Protein AF-A0A3D8M6P9-F1 (afdb_monomer_lite)

Sequence (78 aa):
MVGLSQGYDNIVVRHEQDDANKFSVWYFKSEQLLAVDAVNNTKAYVLGTKLIKSGQCIDKDKLAKPEVECKPANLLRQ

InterPro domains:
  IPR016156 FAD/NAD-linked reductase, dimerisation domain superfamily [G3DSA:3.30.390.30] (1-77)
  IPR016156 FAD/NAD-linked reductase, dimerisation domain superfamily [SSF55424] (1-72)
  IPR028202 Reductase, C-terminal [PF14759] (1-7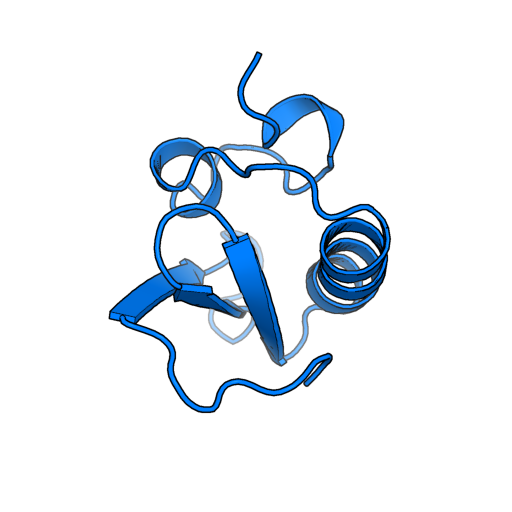1)

pLDDT: mean 92.79, std 5.23, range [61.56, 97.88]

Foldseek 3Di:
DDFDQPPFPDKAKAQAPVDNQWIKIWGHDVQWTGDMDTGVHVPRVVQSNVCNVVRFGFDRVLVNDNVRPPHPVRTGDD

Radius of gyration: 11.17 Å; chains: 1; bounding box: 26×21×29 Å

Secondary structure (DSSP, 8-state):
-EE--TT--EEEEEE-SS-TT-EEEEEEETTEEEEEEEES-HHHHHHHHHHHHHTPPB-HHHHH-TTS-SSHHHHB--

Organism: NCBI:txid1938339

Structure (mmCIF, N/CA/C/O backbone):
data_AF-A0A3D8M6P9-F1
#
_entry.id   AF-A0A3D8M6P9-F1
#
loop_
_atom_site.group_PDB
_atom_site.id
_atom_site.type_symbol
_atom_site.label_atom_id
_atom_site.label_alt_id
_atom_site.label_comp_id
_atom_site.label_asym_id
_atom_site.label_entity_id
_atom_site.label_seq_id
_atom_site.pdbx_PDB_ins_code
_atom_site.Cartn_x
_atom_site.Cartn_y
_atom_site.Cartn_z
_atom_site.occupancy
_atom_site.B_iso_or_equiv
_atom_site.auth_seq_id
_atom_site.auth_comp_id
_atom_site.auth_asym_id
_atom_site.auth_atom_id
_atom_site.pdbx_PDB_model_num
ATOM 1 N N . MET A 1 1 ? 10.201 -2.063 3.640 1.00 91.50 1 MET A N 1
ATOM 2 C CA . MET A 1 1 ? 9.010 -2.090 4.508 1.00 91.50 1 MET A CA 1
ATOM 3 C C . MET A 1 1 ? 8.838 -0.754 5.211 1.00 91.50 1 MET A C 1
ATOM 5 O O . MET A 1 1 ? 9.838 -0.185 5.632 1.00 91.50 1 MET A O 1
ATOM 9 N N . VAL A 1 2 ? 7.602 -0.284 5.377 1.00 96.06 2 VAL A N 1
ATOM 10 C CA . VAL A 1 2 ? 7.216 0.794 6.303 1.00 96.06 2 VAL A CA 1
ATOM 11 C C . VAL A 1 2 ? 5.983 0.368 7.101 1.00 96.06 2 VAL A C 1
ATOM 13 O O . VAL A 1 2 ? 5.099 -0.275 6.544 1.00 96.06 2 VAL A O 1
ATOM 16 N N . GLY A 1 3 ? 5.910 0.742 8.381 1.00 94.88 3 GLY A N 1
ATOM 17 C CA . GLY A 1 3 ? 4.813 0.366 9.280 1.00 94.88 3 GLY A CA 1
ATOM 18 C C . GLY A 1 3 ? 5.029 -0.981 9.974 1.00 94.88 3 GLY A C 1
ATOM 19 O O . GLY A 1 3 ? 6.114 -1.557 9.907 1.00 94.88 3 GLY A O 1
ATOM 20 N N . LEU A 1 4 ? 3.991 -1.458 10.664 1.00 94.62 4 LEU A N 1
ATOM 21 C CA . LEU A 1 4 ? 3.978 -2.743 11.369 1.00 94.62 4 LEU A CA 1
ATOM 22 C C . LEU A 1 4 ? 2.810 -3.567 10.836 1.00 94.62 4 LEU A C 1
ATOM 24 O O . LEU A 1 4 ? 1.660 -3.186 11.018 1.00 94.62 4 LEU A O 1
ATOM 28 N N . SER A 1 5 ? 3.091 -4.682 10.165 1.00 93.06 5 SER A N 1
ATOM 29 C CA . SER A 1 5 ? 2.049 -5.486 9.517 1.00 93.06 5 SER A CA 1
ATOM 30 C C . SER A 1 5 ? 1.204 -6.287 10.511 1.00 93.06 5 SER A C 1
ATOM 32 O O . SER A 1 5 ? 0.113 -6.719 10.166 1.00 93.06 5 SER A O 1
ATOM 34 N N . GLN A 1 6 ? 1.661 -6.494 11.747 1.00 96.00 6 GLN A N 1
ATOM 35 C CA . GLN A 1 6 ? 0.998 -7.406 12.676 1.00 96.00 6 GLN A CA 1
ATOM 36 C C . GLN A 1 6 ? -0.469 -7.038 12.957 1.00 96.00 6 GLN A C 1
ATOM 38 O O . GLN A 1 6 ? -0.798 -5.902 13.289 1.00 96.00 6 GLN A O 1
ATOM 43 N N . GLY A 1 7 ? -1.345 -8.044 12.867 1.00 94.94 7 GLY A N 1
ATOM 44 C CA . GLY A 1 7 ? -2.782 -7.880 13.086 1.00 94.94 7 GLY A CA 1
ATOM 45 C C . GLY A 1 7 ? -3.561 -7.392 11.863 1.00 94.94 7 GLY A C 1
ATOM 46 O O . GLY A 1 7 ? -4.698 -6.952 12.037 1.00 94.94 7 GLY A O 1
ATOM 47 N N . TYR A 1 8 ? -2.970 -7.459 10.663 1.00 97.12 8 TYR A N 1
ATOM 48 C CA . TYR A 1 8 ? -3.693 -7.281 9.404 1.00 97.12 8 TYR A CA 1
ATOM 49 C C . TYR A 1 8 ? -4.769 -8.366 9.222 1.00 97.12 8 TYR A C 1
ATOM 51 O O . TYR A 1 8 ? -4.599 -9.504 9.660 1.00 97.12 8 TYR A O 1
ATOM 59 N N . ASP A 1 9 ? -5.859 -8.013 8.548 1.00 97.00 9 ASP A N 1
ATOM 60 C CA . ASP A 1 9 ? -6.924 -8.927 8.113 1.00 97.00 9 ASP A CA 1
ATOM 61 C C . ASP A 1 9 ? -7.073 -8.973 6.585 1.00 97.00 9 ASP A C 1
ATOM 63 O O . ASP A 1 9 ? -7.730 -9.862 6.045 1.00 97.00 9 ASP A O 1
ATOM 67 N N . ASN A 1 10 ? -6.443 -8.033 5.877 1.00 96.69 10 ASN A N 1
ATOM 68 C CA . ASN A 1 10 ? -6.570 -7.888 4.439 1.00 96.69 10 ASN A CA 1
ATOM 69 C C . ASN A 1 10 ? -5.226 -7.469 3.826 1.00 96.69 10 ASN A C 1
ATOM 71 O O . ASN A 1 10 ? -4.493 -6.656 4.394 1.00 96.69 10 ASN A O 1
ATOM 75 N N . ILE A 1 11 ? -4.897 -8.043 2.669 1.00 97.00 11 ILE A N 1
ATOM 76 C CA . ILE A 1 11 ? -3.677 -7.752 1.918 1.00 97.00 11 ILE A CA 1
ATOM 77 C C . ILE A 1 11 ? -4.056 -7.357 0.495 1.00 97.00 11 ILE A C 1
ATOM 79 O O . ILE A 1 11 ? -4.836 -8.046 -0.159 1.00 97.00 11 ILE A O 1
ATOM 83 N N . VAL A 1 12 ? -3.417 -6.303 -0.012 1.00 96.88 12 VAL A N 1
ATOM 84 C CA . VAL A 1 12 ? -3.446 -5.947 -1.433 1.00 96.88 12 VAL A CA 1
ATOM 85 C C . VAL A 1 12 ? -2.041 -6.066 -2.007 1.00 96.88 12 VAL A C 1
ATOM 87 O O . VAL A 1 12 ? -1.112 -5.410 -1.536 1.00 96.88 12 VAL A O 1
ATOM 90 N N . VAL A 1 13 ? -1.886 -6.889 -3.043 1.00 96.12 13 VAL A N 1
ATOM 91 C CA . VAL A 1 13 ? -0.642 -6.994 -3.812 1.00 96.12 13 VAL A CA 1
ATOM 92 C C . VAL A 1 13 ? -0.809 -6.221 -5.112 1.00 96.12 13 VAL A C 1
ATOM 94 O O . VAL A 1 13 ? -1.781 -6.419 -5.838 1.00 96.12 13 VAL A O 1
ATOM 97 N N . ARG A 1 14 ? 0.144 -5.339 -5.406 1.00 95.12 14 ARG A N 1
ATOM 98 C CA . ARG A 1 14 ? 0.183 -4.533 -6.627 1.00 95.12 14 ARG A CA 1
ATOM 99 C C . ARG A 1 14 ? 1.500 -4.783 -7.353 1.00 95.12 14 ARG A C 1
ATOM 101 O O . ARG A 1 14 ? 2.552 -4.372 -6.864 1.00 95.12 14 ARG A O 1
ATOM 108 N N . HIS A 1 15 ? 1.425 -5.410 -8.521 1.00 94.88 15 HIS A N 1
ATOM 109 C CA . HIS A 1 15 ? 2.538 -5.520 -9.468 1.00 94.88 15 HIS A CA 1
ATOM 110 C C . HIS A 1 15 ? 2.524 -4.308 -10.394 1.00 94.88 15 HIS A C 1
ATOM 112 O O . HIS A 1 15 ? 1.456 -3.941 -10.873 1.00 94.88 15 HIS A O 1
ATOM 118 N N . GLU A 1 16 ? 3.667 -3.668 -10.629 1.00 92.06 16 GLU A N 1
ATOM 119 C CA . GLU A 1 16 ? 3.731 -2.549 -11.571 1.00 92.06 16 GLU A CA 1
ATOM 120 C C . GLU A 1 16 ? 3.905 -3.058 -13.010 1.00 92.06 16 GLU A C 1
ATOM 122 O O . GLU A 1 16 ? 4.516 -4.096 -13.249 1.00 92.06 16 GLU A O 1
ATOM 127 N N . GLN A 1 17 ? 3.359 -2.324 -13.982 1.00 89.06 17 GLN A N 1
ATOM 128 C CA . GLN A 1 17 ? 3.438 -2.694 -15.403 1.00 89.06 17 GLN A CA 1
ATOM 129 C C . GLN A 1 17 ? 4.833 -2.494 -16.012 1.00 89.06 17 GLN A C 1
ATOM 131 O O . GLN A 1 17 ? 5.133 -3.097 -17.038 1.00 89.06 17 GLN A O 1
ATOM 136 N N . ASP A 1 18 ? 5.665 -1.635 -15.420 1.00 88.19 18 ASP A N 1
ATOM 137 C CA . ASP A 1 18 ? 6.957 -1.243 -15.990 1.00 88.19 18 ASP A CA 1
ATOM 138 C C . ASP A 1 18 ? 8.090 -2.235 -15.699 1.00 88.19 18 ASP A C 1
ATOM 140 O O . ASP A 1 18 ? 9.067 -2.271 -16.444 1.00 88.19 18 ASP A O 1
ATOM 144 N N . ASP A 1 19 ? 7.969 -3.046 -14.646 1.00 89.88 19 ASP A N 1
ATOM 145 C CA . ASP A 1 19 ? 8.990 -4.018 -14.252 1.00 89.88 19 ASP A CA 1
ATOM 146 C C . ASP A 1 19 ? 8.355 -5.192 -13.487 1.00 89.88 19 ASP A C 1
ATOM 148 O O . ASP A 1 19 ? 7.735 -5.014 -12.439 1.00 89.88 19 ASP A O 1
ATOM 152 N N . ALA A 1 20 ? 8.555 -6.415 -13.988 1.00 87.44 20 ALA A N 1
ATOM 153 C CA . ALA A 1 20 ? 8.028 -7.639 -13.382 1.00 87.44 20 ALA A CA 1
ATOM 154 C C . ALA A 1 20 ? 8.560 -7.898 -11.956 1.00 87.44 20 ALA A C 1
ATOM 156 O O . ALA A 1 20 ? 7.885 -8.544 -11.154 1.00 87.44 20 ALA A O 1
ATOM 157 N N . ASN A 1 21 ? 9.741 -7.370 -11.616 1.00 92.88 21 ASN A N 1
ATOM 158 C CA . ASN A 1 21 ? 10.350 -7.476 -10.287 1.00 92.88 21 ASN A CA 1
ATOM 159 C C . ASN A 1 21 ? 9.965 -6.319 -9.355 1.00 92.88 21 ASN A C 1
ATOM 161 O O . ASN A 1 21 ? 10.476 -6.229 -8.233 1.00 92.88 21 ASN A O 1
ATOM 165 N N . LYS A 1 22 ? 9.093 -5.414 -9.808 1.00 95.50 22 LYS A N 1
ATOM 166 C CA . LYS A 1 22 ? 8.656 -4.240 -9.064 1.00 95.50 22 LYS A CA 1
ATOM 167 C C . LYS A 1 22 ? 7.218 -4.414 -8.611 1.00 95.50 22 LYS A C 1
ATOM 169 O O . LYS A 1 22 ? 6.271 -4.414 -9.395 1.00 95.50 22 LYS A O 1
ATOM 174 N N . PHE A 1 23 ? 7.045 -4.531 -7.303 1.00 95.81 23 PHE A N 1
ATOM 175 C CA . PHE A 1 23 ? 5.733 -4.729 -6.708 1.00 95.81 23 PHE A CA 1
ATOM 176 C C . PHE A 1 23 ? 5.666 -4.152 -5.300 1.00 95.81 23 PHE A C 1
ATOM 178 O O . PHE A 1 23 ? 6.663 -3.732 -4.704 1.00 95.81 23 PHE A O 1
ATOM 185 N N . SER A 1 24 ? 4.452 -4.098 -4.770 1.00 96.62 24 SER A N 1
ATOM 186 C CA . SER A 1 24 ? 4.204 -3.693 -3.396 1.00 96.62 24 SER A CA 1
ATOM 187 C C . SER A 1 24 ? 3.108 -4.531 -2.755 1.00 96.62 24 SER A C 1
ATOM 189 O O . SER A 1 24 ? 2.168 -4.954 -3.426 1.00 96.62 24 SER A O 1
ATOM 191 N N . VAL A 1 25 ? 3.244 -4.770 -1.455 1.00 97.50 25 VAL A N 1
ATOM 192 C CA . VAL A 1 25 ? 2.290 -5.505 -0.623 1.00 97.50 25 VAL A CA 1
ATOM 193 C C . VAL A 1 25 ? 1.800 -4.559 0.460 1.00 97.50 25 VAL A C 1
ATOM 195 O O . VAL A 1 25 ? 2.602 -3.972 1.184 1.00 97.50 25 VAL A O 1
ATOM 198 N N . TRP A 1 26 ? 0.490 -4.387 0.552 1.00 97.50 26 TRP A N 1
ATOM 199 C CA . TRP A 1 26 ? -0.157 -3.426 1.434 1.00 97.50 26 TRP A CA 1
ATOM 200 C C . TRP A 1 26 ? -1.009 -4.177 2.447 1.00 97.50 26 TRP A C 1
ATOM 202 O O . TRP A 1 26 ? -1.890 -4.944 2.062 1.00 97.50 26 TRP A O 1
ATOM 212 N N . TYR A 1 27 ? -0.740 -3.956 3.730 1.00 97.81 27 TYR A N 1
ATOM 213 C CA . TYR A 1 27 ? -1.364 -4.676 4.836 1.00 97.81 27 TYR A CA 1
ATOM 214 C C . TYR A 1 27 ? -2.397 -3.787 5.515 1.00 97.81 27 TYR A C 1
ATOM 216 O O . TYR A 1 27 ? -2.062 -2.702 5.997 1.00 97.81 27 TYR A O 1
ATOM 224 N N . PHE A 1 28 ? -3.635 -4.255 5.584 1.00 97.12 28 PHE A N 1
ATOM 225 C CA . PHE A 1 28 ? -4.763 -3.519 6.135 1.00 97.12 28 PHE A CA 1
ATOM 226 C C . PHE A 1 28 ? -5.377 -4.244 7.325 1.00 97.12 28 PHE A C 1
ATOM 228 O O . PHE A 1 28 ?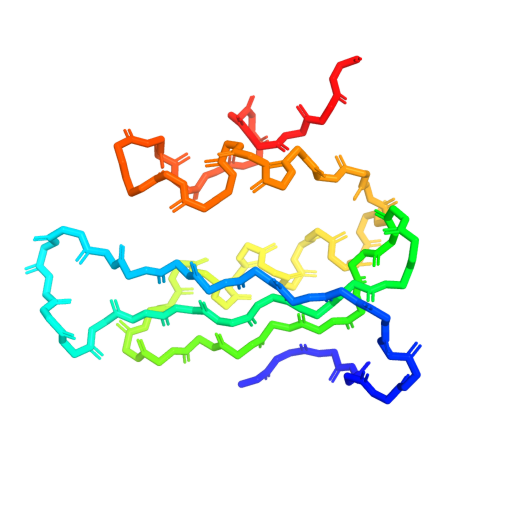 -5.360 -5.471 7.396 1.00 97.12 28 PHE A O 1
ATOM 235 N N . LYS A 1 29 ? -5.964 -3.462 8.227 1.00 95.81 29 LYS A N 1
ATOM 236 C CA . LYS A 1 29 ? -6.906 -3.932 9.239 1.00 95.81 29 LYS A CA 1
ATOM 237 C C . LYS A 1 29 ? -8.192 -3.137 9.086 1.00 95.81 29 LYS A C 1
ATOM 239 O O . LYS A 1 29 ? -8.188 -1.920 9.287 1.00 95.81 29 LYS A O 1
ATOM 244 N N . SER A 1 30 ? -9.268 -3.794 8.673 1.00 93.31 30 SER A N 1
ATOM 245 C CA . SER A 1 30 ? -10.471 -3.128 8.171 1.00 93.31 30 SER A CA 1
ATOM 246 C C . SER A 1 30 ? -10.106 -2.105 7.077 1.00 93.31 30 SER A C 1
ATOM 248 O O . SER A 1 30 ? -9.557 -2.483 6.043 1.00 93.31 30 SER A O 1
ATOM 250 N N . GLU A 1 31 ? -10.359 -0.810 7.280 1.00 92.69 31 GLU A N 1
ATOM 251 C CA . GLU A 1 31 ? -10.050 0.264 6.319 1.00 92.69 31 GLU A CA 1
ATOM 252 C C . GLU A 1 31 ? -8.683 0.927 6.555 1.00 92.69 31 GLU A C 1
ATOM 254 O O . GLU A 1 31 ? -8.222 1.732 5.744 1.00 92.69 31 GLU A O 1
ATOM 259 N N . GLN A 1 32 ? -8.015 0.592 7.660 1.00 93.94 32 GLN A N 1
ATOM 260 C CA . GLN A 1 32 ? -6.765 1.222 8.058 1.00 93.94 32 GLN A CA 1
ATOM 261 C C . GLN A 1 32 ? -5.570 0.529 7.404 1.00 93.94 32 GLN A C 1
ATOM 263 O O . GLN A 1 32 ? -5.405 -0.685 7.520 1.00 93.94 32 GLN A O 1
ATOM 268 N N . LEU A 1 33 ? -4.691 1.315 6.778 1.00 96.56 33 LEU A N 1
ATOM 269 C CA . LEU A 1 33 ? -3.390 0.843 6.312 1.00 96.56 33 LEU A CA 1
ATOM 270 C C . LEU A 1 33 ? -2.410 0.718 7.491 1.00 96.56 33 LEU A C 1
ATOM 272 O O . LEU A 1 33 ? -2.135 1.704 8.174 1.00 96.56 33 LEU A O 1
ATOM 276 N N . LEU A 1 34 ? -1.859 -0.479 7.700 1.00 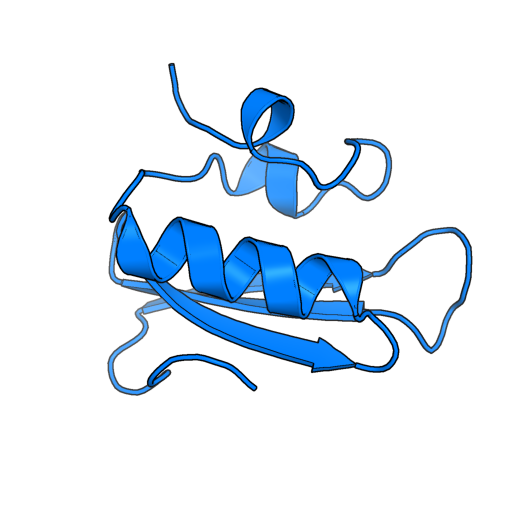97.12 34 LEU A N 1
ATOM 277 C CA . LEU A 1 34 ? -0.903 -0.777 8.771 1.00 97.12 34 LEU A CA 1
ATOM 278 C C . LEU A 1 34 ? 0.554 -0.736 8.302 1.00 97.12 34 LEU A C 1
ATOM 280 O O . LEU A 1 34 ? 1.420 -0.186 8.987 1.00 97.12 34 LEU A O 1
ATOM 284 N N . ALA A 1 35 ? 0.830 -1.338 7.145 1.00 97.88 35 ALA A N 1
ATOM 285 C CA . ALA A 1 35 ? 2.182 -1.462 6.617 1.00 97.88 35 ALA A CA 1
ATOM 286 C C . ALA A 1 35 ? 2.206 -1.578 5.093 1.00 97.88 35 ALA A C 1
ATOM 288 O O . ALA A 1 35 ? 1.212 -1.950 4.467 1.00 97.88 35 ALA A O 1
ATOM 289 N N . VAL A 1 36 ? 3.373 -1.296 4.512 1.00 97.75 36 VAL A N 1
ATOM 290 C CA . VAL A 1 36 ? 3.658 -1.492 3.088 1.00 97.75 36 VAL A CA 1
ATOM 291 C C . VAL A 1 36 ? 5.049 -2.085 2.907 1.00 97.75 36 VAL A C 1
ATOM 293 O O . VAL A 1 36 ? 6.052 -1.495 3.325 1.00 97.75 36 VAL A O 1
ATOM 296 N N . ASP A 1 37 ? 5.124 -3.214 2.214 1.00 97.69 37 ASP A N 1
ATOM 297 C CA . ASP A 1 37 ? 6.361 -3.702 1.617 1.00 97.69 37 ASP A CA 1
ATOM 298 C C . ASP A 1 37 ? 6.460 -3.206 0.187 1.00 97.69 37 ASP A C 1
ATOM 300 O O . ASP A 1 37 ? 5.554 -3.386 -0.617 1.00 97.69 37 ASP A O 1
ATOM 304 N N . ALA A 1 38 ? 7.573 -2.559 -0.129 1.00 96.81 38 ALA A N 1
ATOM 305 C CA . ALA A 1 38 ? 7.843 -2.028 -1.450 1.00 96.81 38 ALA A CA 1
ATOM 306 C C . ALA A 1 38 ? 9.127 -2.671 -1.965 1.00 96.81 38 ALA A C 1
ATOM 308 O O . ALA A 1 38 ? 10.199 -2.452 -1.397 1.00 96.81 38 ALA A O 1
ATOM 309 N N . VAL A 1 39 ? 9.005 -3.471 -3.020 1.00 96.75 39 VAL A N 1
ATOM 310 C CA . VAL A 1 39 ? 10.107 -4.212 -3.633 1.00 96.75 39 VAL A CA 1
ATOM 311 C C . VAL A 1 39 ? 10.441 -3.536 -4.952 1.00 96.75 39 VAL A C 1
ATOM 313 O O . VAL A 1 39 ? 9.580 -3.400 -5.819 1.00 96.75 39 VAL A O 1
ATOM 316 N N . ASN A 1 40 ? 11.670 -3.020 -5.058 1.00 95.44 40 ASN A N 1
ATOM 317 C CA . ASN A 1 40 ? 12.138 -2.204 -6.187 1.00 95.44 40 ASN A CA 1
ATOM 318 C C . ASN A 1 40 ? 11.237 -0.989 -6.507 1.00 95.44 40 ASN A C 1
ATOM 320 O O . ASN A 1 40 ? 11.260 -0.450 -7.610 1.00 95.44 40 ASN A O 1
ATOM 324 N N . ASN A 1 41 ? 10.435 -0.527 -5.537 1.00 94.88 41 ASN A N 1
ATOM 325 C CA . ASN A 1 41 ? 9.411 0.498 -5.744 1.00 94.88 41 ASN A CA 1
ATOM 326 C C . ASN A 1 41 ? 9.504 1.638 -4.715 1.00 94.88 41 ASN A C 1
ATOM 328 O O . ASN A 1 41 ? 8.719 1.729 -3.770 1.00 94.88 41 ASN A O 1
ATOM 332 N N . THR A 1 42 ? 10.445 2.565 -4.910 1.00 93.50 42 THR A N 1
ATOM 333 C CA . THR A 1 42 ? 10.629 3.725 -4.014 1.00 93.50 42 THR A CA 1
ATOM 334 C C . THR A 1 42 ? 9.365 4.584 -3.887 1.00 93.50 42 THR A C 1
ATOM 336 O O . THR A 1 42 ? 9.086 5.121 -2.814 1.00 93.50 42 THR A O 1
ATOM 339 N N . LYS A 1 43 ? 8.559 4.684 -4.954 1.00 92.25 43 LYS A N 1
ATOM 340 C CA . LYS A 1 43 ? 7.300 5.447 -4.944 1.00 92.25 43 LYS A CA 1
ATOM 341 C C . LYS A 1 43 ? 6.300 4.851 -3.952 1.00 92.25 43 LYS A C 1
ATOM 343 O O . LYS A 1 43 ? 5.769 5.592 -3.126 1.00 92.25 43 LYS A O 1
ATOM 348 N N . ALA A 1 44 ? 6.103 3.531 -3.975 1.00 94.69 44 ALA A N 1
ATOM 349 C CA . ALA A 1 44 ? 5.220 2.841 -3.033 1.00 94.69 44 ALA A CA 1
ATOM 350 C C . ALA A 1 44 ? 5.689 2.996 -1.577 1.00 94.69 44 ALA A C 1
ATOM 352 O O . ALA A 1 44 ? 4.864 3.219 -0.695 1.00 94.69 44 ALA A O 1
ATOM 353 N N . TYR A 1 45 ? 7.002 2.971 -1.320 1.00 96.19 45 TYR A N 1
ATOM 354 C CA . TYR A 1 45 ? 7.550 3.200 0.023 1.00 96.19 45 TYR A CA 1
ATOM 355 C C . TYR A 1 45 ? 7.225 4.602 0.567 1.00 96.19 45 TYR A C 1
ATOM 357 O O . TYR A 1 45 ? 6.711 4.751 1.681 1.00 96.19 45 TYR A O 1
ATOM 365 N N . VAL A 1 46 ? 7.498 5.646 -0.226 1.00 95.75 46 VAL A N 1
ATOM 366 C CA . VAL A 1 46 ? 7.234 7.043 0.165 1.00 95.75 46 VAL A CA 1
ATOM 367 C C . VAL A 1 46 ? 5.735 7.276 0.344 1.00 95.75 46 VAL A C 1
ATOM 369 O O . VAL A 1 46 ? 5.307 7.905 1.315 1.00 95.75 46 VAL A O 1
ATOM 372 N N . LEU A 1 47 ? 4.930 6.732 -0.566 1.00 94.62 47 LEU A N 1
ATOM 373 C CA . LEU A 1 47 ? 3.482 6.841 -0.509 1.00 94.62 47 LEU A CA 1
ATOM 374 C C . LEU A 1 47 ? 2.898 6.128 0.713 1.00 94.62 47 LEU A C 1
ATOM 376 O O . LEU A 1 47 ? 2.129 6.738 1.452 1.00 94.62 47 LEU A O 1
ATOM 380 N N . GLY A 1 48 ? 3.299 4.879 0.956 1.00 95.44 48 GLY A N 1
ATOM 381 C CA . GLY A 1 48 ? 2.894 4.110 2.130 1.00 95.44 48 GLY A CA 1
ATOM 382 C C . GLY A 1 48 ? 3.238 4.844 3.422 1.00 95.44 48 GLY A C 1
ATOM 383 O O . GLY A 1 48 ? 2.385 4.994 4.290 1.00 95.44 48 GLY A O 1
ATOM 384 N N . THR A 1 49 ? 4.439 5.428 3.506 1.00 95.31 49 THR A N 1
ATOM 385 C CA . THR A 1 49 ? 4.852 6.250 4.655 1.00 95.31 49 THR A CA 1
ATOM 386 C C . THR A 1 49 ? 3.902 7.425 4.887 1.00 95.31 49 THR A C 1
ATOM 388 O O . THR A 1 49 ? 3.532 7.710 6.025 1.00 95.31 49 THR A O 1
ATOM 391 N N . LYS A 1 50 ? 3.499 8.123 3.819 1.00 94.38 50 LYS A N 1
ATOM 392 C CA . LYS A 1 50 ? 2.575 9.258 3.914 1.00 94.38 50 LYS A CA 1
ATOM 393 C C . LYS A 1 50 ? 1.172 8.815 4.332 1.00 94.38 50 LYS A C 1
ATOM 395 O O . LYS A 1 50 ? 0.594 9.451 5.206 1.00 94.38 50 LYS A O 1
ATOM 400 N N . LEU A 1 51 ? 0.648 7.749 3.727 1.00 93.94 51 LEU A N 1
ATOM 401 C CA . LEU A 1 51 ? -0.716 7.265 3.965 1.00 93.94 51 LEU A CA 1
ATOM 402 C C . LEU A 1 51 ? -0.884 6.654 5.360 1.00 93.94 51 LEU A C 1
ATOM 404 O O . LEU A 1 51 ? -1.877 6.927 6.026 1.00 93.94 51 LEU A O 1
ATOM 408 N N . ILE A 1 52 ? 0.117 5.912 5.848 1.00 95.00 52 ILE A N 1
ATOM 409 C CA . ILE A 1 52 ? 0.130 5.400 7.228 1.00 95.00 52 ILE A CA 1
ATOM 410 C C . ILE A 1 52 ? 0.107 6.567 8.223 1.00 95.00 52 ILE A C 1
ATOM 412 O O . ILE A 1 52 ? -0.656 6.544 9.184 1.00 95.00 52 ILE A O 1
ATOM 416 N N . LYS A 1 53 ? 0.904 7.618 7.982 1.00 94.12 53 LYS A N 1
ATOM 417 C CA . LYS A 1 53 ? 0.942 8.803 8.856 1.00 94.12 53 LYS A CA 1
ATOM 418 C C . LYS A 1 53 ? -0.343 9.626 8.815 1.00 94.12 53 LYS A C 1
ATOM 420 O O . LYS A 1 53 ? -0.703 10.208 9.831 1.00 94.12 53 LYS A O 1
ATOM 425 N N . SER A 1 54 ? -0.999 9.722 7.658 1.00 92.94 54 SER A N 1
ATOM 426 C CA . SER A 1 54 ? -2.241 10.488 7.523 1.00 92.94 54 SER A CA 1
ATOM 427 C C . SER A 1 54 ? -3.477 9.724 8.001 1.00 92.94 54 SER A C 1
ATOM 429 O O . SER A 1 54 ? -4.511 10.352 8.206 1.00 92.94 54 SER A O 1
ATOM 431 N N . GLY A 1 55 ? -3.392 8.398 8.167 1.00 90.38 55 GLY A N 1
ATOM 432 C CA . GLY A 1 55 ? -4.516 7.556 8.590 1.00 90.38 55 GLY A CA 1
ATOM 433 C C . GLY A 1 55 ? -5.680 7.542 7.594 1.00 90.38 55 GLY A C 1
ATOM 434 O O . GLY A 1 55 ? -6.807 7.226 7.966 1.00 90.38 55 GLY A O 1
ATOM 435 N N . GLN A 1 56 ? -5.436 7.930 6.341 1.00 89.69 56 GLN A N 1
ATOM 436 C CA . GLN A 1 56 ? -6.485 8.029 5.332 1.00 89.69 56 GLN A CA 1
ATOM 437 C C . GLN A 1 56 ? -6.913 6.648 4.823 1.00 89.69 56 GLN A C 1
ATOM 439 O O . GLN A 1 56 ? -6.090 5.747 4.657 1.00 89.69 56 GLN A O 1
ATOM 444 N N . CYS A 1 57 ? -8.205 6.512 4.519 1.00 90.44 57 CYS A N 1
ATOM 445 C CA . CYS A 1 57 ? -8.766 5.290 3.950 1.00 90.44 57 CYS A CA 1
ATOM 446 C C . CYS A 1 57 ? -8.447 5.189 2.452 1.00 90.44 57 CYS A C 1
ATOM 448 O O . CYS A 1 57 ? -8.670 6.130 1.682 1.00 90.44 57 CYS A O 1
ATOM 450 N N . ILE A 1 58 ? -7.937 4.028 2.046 1.00 94.12 58 ILE A N 1
ATOM 451 C CA . ILE A 1 58 ? -7.517 3.743 0.673 1.00 94.12 58 ILE A CA 1
ATOM 452 C C . ILE A 1 58 ? -8.567 2.865 -0.001 1.00 94.12 58 ILE A C 1
ATOM 454 O O . ILE A 1 58 ? -9.029 1.878 0.565 1.00 94.12 58 ILE A O 1
ATOM 458 N N . ASP A 1 59 ? -8.905 3.203 -1.238 1.00 94.06 59 ASP A N 1
ATOM 459 C CA . ASP A 1 59 ? -9.678 2.356 -2.132 1.00 94.06 59 ASP A CA 1
ATOM 460 C C . ASP A 1 59 ? -8.802 1.183 -2.605 1.00 94.06 59 ASP A C 1
ATOM 462 O O . ASP A 1 59 ? -7.917 1.326 -3.458 1.00 94.06 59 ASP A O 1
ATOM 466 N N . LYS A 1 60 ? -9.028 0.015 -1.996 1.00 93.81 6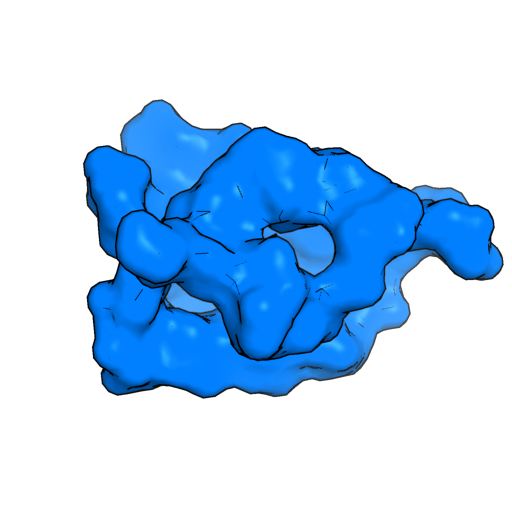0 LYS A N 1
ATOM 467 C CA . LYS A 1 60 ? -8.254 -1.211 -2.232 1.00 93.81 60 LYS A CA 1
ATOM 468 C C . LYS A 1 60 ? -8.380 -1.713 -3.673 1.00 93.81 60 LYS A C 1
ATOM 470 O O . LYS A 1 60 ? -7.401 -2.222 -4.219 1.00 93.81 60 LYS A O 1
ATOM 475 N N . ASP A 1 61 ? -9.535 -1.509 -4.309 1.00 92.56 61 ASP A N 1
ATOM 476 C CA . ASP A 1 61 ? -9.781 -1.943 -5.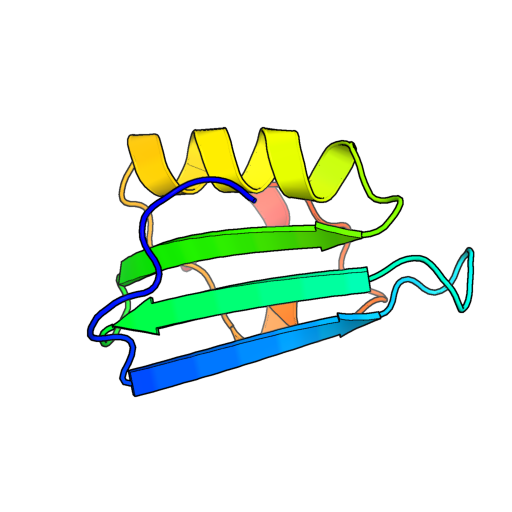687 1.00 92.56 61 ASP A C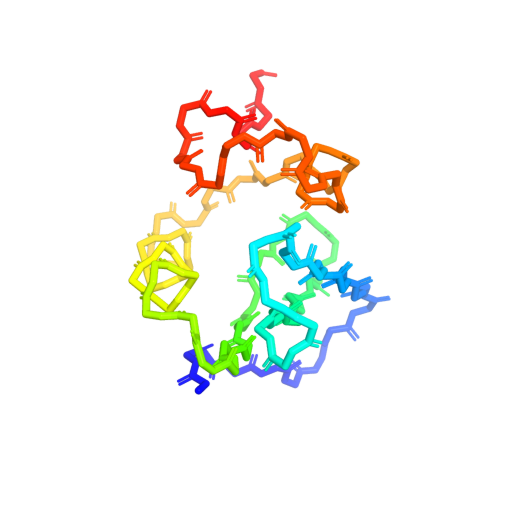A 1
ATOM 477 C C . ASP A 1 61 ? -8.991 -1.094 -6.681 1.00 92.56 61 ASP A C 1
ATOM 479 O O . ASP A 1 61 ? -8.457 -1.607 -7.667 1.00 92.56 61 ASP A O 1
ATOM 483 N N . LYS A 1 62 ? -8.871 0.213 -6.419 1.00 93.06 62 LYS A N 1
ATOM 484 C CA . LYS A 1 62 ? -7.995 1.095 -7.206 1.00 93.06 62 LYS A CA 1
ATOM 485 C C . LYS A 1 62 ? -6.524 0.787 -6.966 1.00 93.06 62 LYS A C 1
ATOM 487 O O . LYS A 1 62 ? -5.743 0.793 -7.912 1.00 93.06 62 LYS A O 1
ATOM 492 N N . LEU A 1 63 ? -6.145 0.490 -5.724 1.00 93.69 63 LEU A N 1
ATOM 493 C CA . LEU A 1 63 ? -4.765 0.174 -5.364 1.00 93.69 63 LEU A CA 1
ATOM 494 C C . LEU A 1 63 ? -4.242 -1.074 -6.092 1.00 93.69 63 LEU A C 1
ATOM 496 O O . LEU A 1 63 ? -3.122 -1.050 -6.609 1.00 93.69 63 LEU A O 1
ATOM 500 N N . ALA A 1 64 ? -5.058 -2.127 -6.175 1.00 93.12 64 ALA A N 1
ATOM 501 C CA . ALA A 1 64 ? -4.702 -3.378 -6.845 1.00 93.12 64 ALA A CA 1
ATOM 502 C C . ALA A 1 64 ? -4.474 -3.218 -8.361 1.00 93.12 64 ALA A C 1
ATOM 504 O O . ALA A 1 64 ? -3.778 -4.032 -8.966 1.00 93.12 64 ALA A O 1
ATOM 505 N N . LYS A 1 65 ? -5.039 -2.176 -8.986 1.00 92.12 65 LYS A N 1
ATOM 506 C CA . LYS A 1 65 ? -5.003 -1.977 -10.441 1.00 92.12 65 LYS A CA 1
ATOM 507 C C . LYS A 1 65 ? -3.744 -1.232 -10.880 1.00 92.12 65 LYS A C 1
ATOM 509 O O . LYS A 1 65 ? -3.671 -0.022 -10.652 1.00 92.12 65 LYS A O 1
ATOM 514 N N . PRO A 1 66 ? -2.786 -1.873 -11.573 1.00 87.69 66 PRO A N 1
ATOM 515 C CA . PRO A 1 66 ? -1.560 -1.209 -12.018 1.00 87.69 66 PRO A CA 1
ATOM 516 C C . PRO A 1 66 ? -1.803 0.024 -12.894 1.00 87.69 66 PRO A C 1
ATOM 518 O O . PRO A 1 66 ? -1.052 0.991 -12.815 1.00 87.69 66 PRO A O 1
ATOM 521 N N . GLU A 1 67 ? -2.885 0.004 -13.669 1.00 88.00 67 GLU A N 1
ATOM 522 C CA . GLU A 1 67 ? -3.333 1.089 -14.550 1.00 88.00 67 GLU A CA 1
ATOM 523 C C . GLU A 1 67 ? -3.636 2.389 -13.791 1.00 88.00 67 GLU A C 1
ATOM 525 O O . GLU A 1 67 ? -3.520 3.485 -14.340 1.00 88.00 67 GLU A O 1
ATOM 530 N N . VAL A 1 68 ? -4.018 2.283 -12.514 1.00 87.88 68 VAL A N 1
ATOM 531 C CA . VAL A 1 68 ? -4.218 3.444 -11.652 1.00 87.88 68 VAL A CA 1
ATOM 532 C C . VAL A 1 68 ? -2.858 3.925 -11.176 1.00 87.88 68 VAL A C 1
ATOM 534 O O . VAL A 1 68 ? -2.125 3.205 -10.495 1.00 87.88 68 VAL A O 1
ATOM 537 N N . GLU A 1 69 ? -2.530 5.173 -11.502 1.00 85.75 69 GLU A N 1
ATOM 538 C CA . GLU A 1 69 ? -1.295 5.788 -11.032 1.00 85.75 69 GLU A CA 1
ATOM 539 C C . GLU A 1 69 ? -1.267 5.817 -9.494 1.00 85.75 69 GLU A C 1
ATOM 541 O O . GLU A 1 69 ? -2.162 6.369 -8.845 1.00 85.75 69 GLU A O 1
ATOM 546 N N . CYS A 1 70 ? -0.211 5.232 -8.923 1.00 84.81 70 CYS A N 1
ATOM 547 C CA . CYS A 1 70 ? -0.030 5.043 -7.488 1.00 84.81 70 CYS A CA 1
ATOM 548 C C . CYS A 1 70 ? 0.346 6.370 -6.794 1.00 84.81 70 CYS A C 1
ATOM 550 O O . CYS A 1 70 ? 1.506 6.618 -6.456 1.00 84.81 70 CYS A O 1
ATOM 552 N N . LYS A 1 71 ? -0.640 7.261 -6.625 1.00 88.25 71 LYS A N 1
ATOM 553 C CA . LYS A 1 71 ? -0.528 8.555 -5.928 1.00 88.25 71 LYS A CA 1
ATOM 554 C C . LYS A 1 71 ? -1.768 8.824 -5.064 1.00 88.25 71 LYS A C 1
ATOM 556 O O . LYS A 1 71 ? -2.846 8.341 -5.407 1.00 88.25 71 LYS A O 1
ATOM 561 N N . PRO A 1 72 ? -1.675 9.637 -3.989 1.00 82.56 72 PRO A N 1
ATOM 562 C CA . PRO A 1 72 ? -2.773 9.805 -3.032 1.00 82.56 72 PRO A CA 1
ATOM 563 C C . PRO A 1 72 ? -4.091 10.220 -3.693 1.00 82.56 72 PRO A C 1
ATOM 565 O O . PRO A 1 72 ? -5.117 9.600 -3.456 1.00 82.56 72 PRO A O 1
ATOM 568 N N . ALA A 1 73 ? -4.055 11.205 -4.595 1.00 84.81 73 ALA A N 1
ATOM 569 C CA . ALA A 1 73 ? -5.252 11.741 -5.249 1.00 84.81 73 ALA A CA 1
ATOM 570 C C . ALA A 1 73 ? -6.100 10.685 -5.987 1.00 84.81 73 ALA A C 1
ATOM 572 O O . ALA A 1 73 ? -7.301 10.875 -6.139 1.00 84.81 73 ALA A O 1
ATOM 573 N N . ASN A 1 74 ? -5.490 9.577 -6.416 1.00 88.44 74 ASN A N 1
ATOM 574 C CA . ASN A 1 74 ? -6.168 8.526 -7.172 1.00 88.44 74 ASN A CA 1
ATOM 575 C C . ASN A 1 74 ? -6.601 7.338 -6.304 1.00 88.44 74 ASN A C 1
ATOM 577 O O . ASN A 1 74 ? -7.404 6.524 -6.751 1.00 88.44 74 ASN A O 1
ATOM 581 N N . LEU A 1 75 ? -6.051 7.218 -5.094 1.00 88.56 75 LEU A N 1
ATOM 582 C CA . LEU A 1 75 ? -6.196 6.036 -4.245 1.00 88.56 75 LEU A CA 1
ATOM 583 C C . LEU A 1 75 ? -7.066 6.275 -3.013 1.00 88.56 75 LEU A C 1
ATOM 585 O O . LEU A 1 75 ? -7.479 5.316 -2.375 1.00 88.56 75 LEU A O 1
ATOM 589 N N . LEU A 1 76 ? -7.338 7.525 -2.649 1.00 87.44 76 LEU A N 1
ATOM 590 C CA . LEU A 1 76 ? -8.189 7.827 -1.502 1.00 87.44 76 LEU A CA 1
ATOM 591 C C . LEU A 1 76 ? -9.664 7.537 -1.814 1.00 87.44 76 LEU A C 1
ATOM 593 O O . LEU A 1 76 ? -10.147 7.848 -2.908 1.00 87.44 76 LEU A O 1
ATOM 597 N N . ARG A 1 77 ? -10.381 6.964 -0.839 1.00 80.94 77 ARG A N 1
ATOM 598 C CA . ARG A 1 77 ? -11.852 6.952 -0.852 1.00 80.94 77 ARG A CA 1
ATOM 599 C C . ARG A 1 77 ? -12.346 8.392 -0.653 1.00 80.94 77 ARG A C 1
ATOM 601 O O . ARG A 1 77 ? -11.892 9.058 0.277 1.00 80.94 77 ARG A O 1
ATOM 608 N N . GLN A 1 78 ? -13.197 8.868 -1.567 1.00 61.56 78 GLN A N 1
ATOM 609 C CA . GLN A 1 78 ? -13.932 10.133 -1.431 1.00 61.56 78 GLN A CA 1
ATOM 610 C C . GLN A 1 78 ? -15.177 9.930 -0.576 1.00 61.56 78 GLN A C 1
ATOM 612 O O . GLN A 1 78 ? -15.750 8.819 -0.660 1.00 61.56 78 GLN A O 1
#